Protein AF-A0AB38R4X7-F1 (afdb_monomer)

Sequence (82 aa):
MTEEEKRGATFVLPLATIIETGNHIAQAAKERYECAKRLVHIIQKALDKESPWAQFSEQAELWTDDELHKLIPNGQSKRLSV

R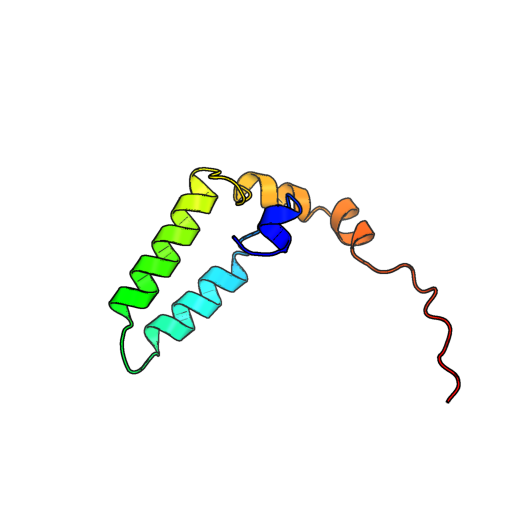adius of gyration: 17.11 Å; Cα contacts (8 Å, |Δi|>4): 47; chains: 1; bounding box: 50×29×34 Å

Nearest PDB structures (foldseek):
  8foc-assembly1_1  TM=5.729E-01  e=9.001E+00  Saccharomyces cerevisiae

Organism: Parageobacillus thermoglucosidasius (NCBI:txid1426)

Solvent-accessible surface area (backbone atoms only — not comparable to full-atom values): 4990 Å² total; per-residue (Å²): 130,56,74,54,58,77,67,69,46,76,42,76,78,54,70,65,55,54,52,54,51,49,52,50,37,74,68,42,94,62,64,34,68,63,51,48,52,53,52,50,53,53,51,48,34,19,70,69,46,40,85,53,27,47,28,68,78,58,48,58,62,60,65,32,72,71,50,48,55,70,71,51,77,77,87,74,73,74,76,81,86,124

Structure (mmCIF, N/CA/C/O backbone):
data_AF-A0AB38R4X7-F1
#
_entry.id   AF-A0AB38R4X7-F1
#
loop_
_atom_site.group_PDB
_atom_site.id
_atom_site.type_symbol
_atom_site.label_atom_id
_atom_site.label_alt_id
_atom_site.label_comp_id
_atom_site.label_asym_id
_atom_site.label_entity_id
_atom_site.label_seq_id
_atom_site.pdbx_PDB_ins_code
_atom_site.Cartn_x
_atom_site.Cartn_y
_atom_site.Cartn_z
_atom_site.occupancy
_atom_site.B_iso_or_equiv
_atom_site.auth_seq_id
_atom_site.auth_comp_id
_atom_site.auth_asym_id
_atom_site.auth_atom_id
_atom_site.pdbx_PDB_model_num
ATOM 1 N N . MET A 1 1 ? -8.020 16.889 -1.917 1.00 64.38 1 MET A N 1
ATOM 2 C CA . MET A 1 1 ? -8.609 15.866 -1.041 1.00 64.38 1 MET A CA 1
ATOM 3 C C . MET A 1 1 ? -9.746 15.175 -1.763 1.00 64.38 1 MET A C 1
ATOM 5 O O . MET A 1 1 ? -10.509 15.881 -2.423 1.00 64.38 1 MET A O 1
ATOM 9 N N . THR A 1 2 ? -9.839 13.850 -1.665 1.00 85.06 2 THR A N 1
ATOM 10 C CA . THR A 1 2 ? -10.980 13.067 -2.174 1.00 85.06 2 THR A CA 1
ATOM 11 C C . THR A 1 2 ? -12.223 13.290 -1.303 1.00 85.06 2 THR A C 1
ATOM 13 O O . THR A 1 2 ? -12.132 13.847 -0.204 1.00 85.06 2 THR A O 1
ATOM 16 N N . GLU A 1 3 ? -13.403 12.888 -1.779 1.00 88.44 3 GLU A N 1
ATOM 17 C CA . GLU A 1 3 ? -14.635 12.992 -0.982 1.00 88.44 3 GLU A CA 1
ATOM 18 C C . GLU A 1 3 ? -14.594 12.067 0.246 1.00 88.44 3 GLU A C 1
ATOM 20 O O . GLU A 1 3 ? -15.114 12.406 1.306 1.00 88.44 3 GLU A O 1
ATOM 25 N N . GLU A 1 4 ? -13.912 10.930 0.144 1.00 87.31 4 GLU A N 1
ATOM 26 C CA . GLU A 1 4 ? -13.680 9.987 1.238 1.00 87.31 4 GLU A CA 1
ATOM 27 C C . GLU A 1 4 ? -12.758 10.587 2.307 1.00 87.31 4 GLU A C 1
ATOM 29 O O . GLU A 1 4 ? -13.054 10.472 3.496 1.00 87.31 4 GLU A O 1
ATOM 34 N N . GLU A 1 5 ? -11.703 11.306 1.906 1.00 85.50 5 GLU A N 1
ATOM 35 C CA . GLU A 1 5 ? -10.834 12.031 2.846 1.00 85.50 5 GLU A CA 1
ATOM 36 C C . GLU A 1 5 ? -11.616 13.108 3.605 1.00 85.50 5 GLU A C 1
ATOM 38 O O . GLU A 1 5 ? -11.474 13.241 4.820 1.00 85.50 5 GLU A O 1
ATOM 43 N N . LYS A 1 6 ? -12.500 13.850 2.920 1.00 89.88 6 LYS A N 1
ATOM 44 C CA . LYS A 1 6 ? -13.376 14.845 3.568 1.00 89.88 6 LYS A CA 1
ATOM 45 C C . LYS A 1 6 ? -14.357 14.211 4.556 1.00 89.88 6 LYS A C 1
ATOM 47 O O . LYS A 1 6 ? -14.752 14.857 5.521 1.00 89.88 6 LYS A O 1
ATOM 52 N N . ARG A 1 7 ? -14.751 12.957 4.321 1.00 91.75 7 ARG A N 1
ATOM 53 C CA . ARG A 1 7 ? -15.630 12.173 5.202 1.00 91.75 7 ARG A CA 1
ATOM 54 C C . ARG A 1 7 ? -14.883 11.497 6.358 1.00 91.75 7 ARG A C 1
ATOM 56 O O . ARG A 1 7 ? -15.523 10.787 7.128 1.00 91.75 7 ARG A O 1
ATOM 63 N N . GLY A 1 8 ? -13.570 11.710 6.491 1.00 89.19 8 GLY A N 1
ATOM 64 C CA . GLY A 1 8 ? -12.756 11.112 7.552 1.00 89.19 8 GLY A CA 1
ATOM 65 C C . GLY A 1 8 ? -12.566 9.603 7.392 1.00 89.19 8 GLY A C 1
ATOM 66 O O . GLY A 1 8 ? -12.409 8.903 8.388 1.00 89.19 8 GLY A O 1
ATOM 67 N N . ALA A 1 9 ? -12.630 9.090 6.160 1.00 89.31 9 ALA A N 1
ATOM 68 C CA . ALA A 1 9 ? -12.425 7.673 5.898 1.00 89.31 9 ALA A CA 1
ATOM 69 C C . ALA A 1 9 ? -10.978 7.252 6.195 1.00 89.31 9 ALA A C 1
ATOM 71 O O . ALA A 1 9 ? -10.032 7.984 5.909 1.00 89.31 9 ALA A O 1
ATOM 72 N N . THR A 1 10 ? -10.817 6.036 6.710 1.00 89.25 10 THR A N 1
ATOM 73 C CA . THR A 1 10 ? -9.515 5.382 6.852 1.00 89.25 10 THR A CA 1
ATOM 74 C C . THR A 1 10 ? -9.172 4.633 5.571 1.00 89.25 10 THR A C 1
ATOM 76 O O . THR A 1 10 ? -9.976 3.853 5.060 1.00 89.25 10 THR A O 1
ATOM 79 N N . PHE A 1 11 ? -7.972 4.861 5.045 1.00 91.56 11 PHE A N 1
ATOM 80 C CA . PHE A 1 11 ? -7.484 4.207 3.839 1.00 91.56 11 PHE A CA 1
ATOM 81 C C . PHE A 1 11 ? -6.679 2.970 4.213 1.00 91.56 11 PHE A C 1
ATOM 83 O O . PHE A 1 11 ? -5.661 3.043 4.897 1.00 91.56 11 PHE A O 1
ATOM 90 N N . VAL A 1 12 ? -7.135 1.819 3.736 1.00 89.94 12 VAL A N 1
ATOM 91 C CA . VAL A 1 12 ? -6.423 0.550 3.875 1.00 89.94 12 VAL A CA 1
ATOM 92 C C . VAL A 1 12 ? -5.631 0.314 2.595 1.00 89.94 12 VAL A C 1
ATOM 94 O O . VAL A 1 12 ? -6.170 0.484 1.501 1.00 89.94 12 VAL A O 1
ATOM 97 N N . LEU A 1 13 ? -4.360 -0.078 2.722 1.00 92.50 13 LEU A N 1
ATOM 98 C CA . LE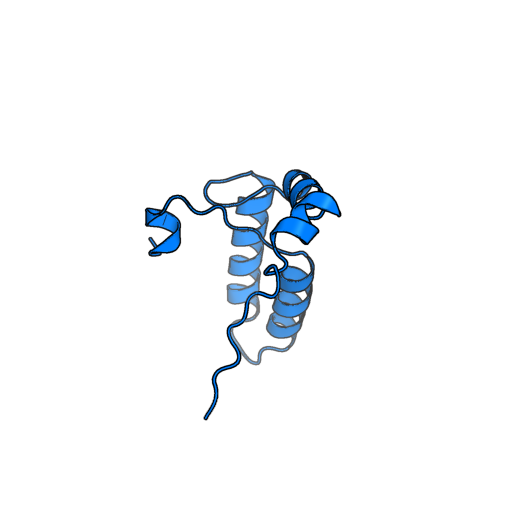U A 1 13 ? -3.519 -0.498 1.600 1.00 92.50 13 LEU A CA 1
ATOM 99 C C . LEU A 1 13 ? -3.306 -2.018 1.670 1.00 92.50 13 LEU A C 1
ATOM 101 O O . LEU A 1 13 ? -2.377 -2.458 2.345 1.00 92.50 13 LEU A O 1
ATOM 105 N N . PRO A 1 14 ? -4.137 -2.830 0.990 1.00 90.38 14 PRO A N 1
ATOM 106 C CA . PRO A 1 14 ? -4.022 -4.280 1.049 1.00 90.38 14 PRO A CA 1
ATOM 107 C C . PRO A 1 14 ? -2.698 -4.781 0.472 1.00 90.38 14 PRO A C 1
ATOM 109 O O . PRO A 1 14 ? -2.209 -4.266 -0.537 1.00 90.38 14 PRO A O 1
ATOM 112 N N . LEU A 1 15 ? -2.171 -5.868 1.040 1.00 87.81 15 LEU A N 1
ATOM 113 C CA . LEU A 1 15 ? -0.957 -6.514 0.533 1.00 87.81 15 LEU A CA 1
ATOM 114 C C . LEU A 1 15 ? -1.101 -6.950 -0.936 1.00 87.81 15 LEU A C 1
ATOM 116 O O . LEU A 1 15 ? -0.187 -6.745 -1.731 1.00 87.81 15 LEU A O 1
ATOM 120 N N . ALA A 1 16 ? -2.267 -7.483 -1.315 1.00 89.56 16 ALA A N 1
ATOM 121 C CA . ALA A 1 16 ? -2.555 -7.863 -2.698 1.00 89.56 16 ALA A CA 1
ATOM 122 C C . ALA A 1 16 ? -2.436 -6.669 -3.660 1.00 89.56 16 ALA A C 1
ATOM 124 O O . ALA A 1 16 ? -1.830 -6.789 -4.720 1.00 89.56 16 ALA A O 1
ATOM 125 N N . THR A 1 17 ? -2.927 -5.490 -3.260 1.00 95.06 17 THR A N 1
ATOM 126 C CA . THR A 1 17 ? -2.815 -4.262 -4.057 1.00 95.06 17 THR A CA 1
ATOM 127 C C . THR A 1 17 ? -1.357 -3.884 -4.296 1.00 95.06 17 THR A C 1
ATOM 129 O O . THR A 1 17 ? -1.013 -3.485 -5.405 1.00 95.06 17 THR A O 1
ATOM 132 N N . ILE A 1 18 ? -0.485 -4.038 -3.295 1.00 94.94 18 ILE A N 1
ATOM 133 C CA . ILE A 1 18 ? 0.953 -3.763 -3.436 1.00 94.94 18 ILE A CA 1
ATOM 134 C C . ILE A 1 18 ? 1.589 -4.721 -4.448 1.00 94.94 18 ILE A C 1
ATOM 136 O O . ILE A 1 18 ? 2.313 -4.270 -5.337 1.00 94.94 18 ILE A O 1
ATOM 140 N N . ILE A 1 19 ? 1.296 -6.021 -4.334 1.00 93.75 19 ILE A N 1
ATOM 141 C CA . ILE A 1 19 ? 1.853 -7.064 -5.207 1.00 93.75 19 ILE A CA 1
ATOM 142 C C . ILE A 1 19 ? 1.406 -6.849 -6.658 1.00 93.75 19 ILE A C 1
ATOM 144 O O . ILE A 1 19 ? 2.252 -6.748 -7.549 1.00 93.75 19 ILE A O 1
ATOM 148 N N . GLU A 1 20 ? 0.101 -6.706 -6.896 1.00 97.88 20 GLU A N 1
ATOM 149 C CA . GLU A 1 20 ? -0.445 -6.548 -8.249 1.00 97.88 20 GLU A CA 1
ATOM 150 C C . GLU A 1 20 ? -0.023 -5.222 -8.886 1.00 97.88 20 GLU A C 1
ATOM 152 O O . GLU A 1 20 ? 0.423 -5.189 -10.036 1.00 97.88 20 GLU A O 1
ATOM 157 N N . THR A 1 21 ? -0.062 -4.122 -8.125 1.00 98.06 21 THR A N 1
ATOM 158 C CA . THR A 1 21 ? 0.398 -2.818 -8.626 1.00 98.06 21 THR A CA 1
ATOM 159 C C . THR A 1 21 ? 1.892 -2.857 -8.945 1.00 98.06 21 THR A C 1
ATOM 161 O O . THR A 1 21 ? 2.309 -2.349 -9.985 1.00 98.06 21 THR A O 1
ATOM 164 N N . GLY A 1 22 ? 2.707 -3.492 -8.099 1.00 97.56 22 GLY A N 1
ATOM 165 C CA . GLY A 1 22 ? 4.137 -3.673 -8.343 1.00 97.56 22 GLY A CA 1
ATOM 166 C C . GLY A 1 22 ? 4.421 -4.478 -9.614 1.00 97.56 22 GLY A C 1
ATOM 167 O O . GLY A 1 22 ? 5.235 -4.056 -10.438 1.00 97.56 22 GLY A O 1
ATOM 168 N N . ASN A 1 23 ? 3.708 -5.589 -9.818 1.00 98.12 23 ASN A N 1
ATOM 169 C CA . ASN A 1 23 ? 3.815 -6.407 -11.027 1.00 98.12 23 ASN A CA 1
ATOM 170 C C . ASN A 1 23 ? 3.419 -5.617 -12.287 1.00 98.12 23 ASN A C 1
ATOM 172 O O . ASN A 1 23 ? 4.159 -5.598 -13.272 1.00 98.12 23 ASN A O 1
ATOM 176 N N . HIS A 1 24 ? 2.305 -4.884 -12.236 1.00 98.19 24 HIS A N 1
ATOM 177 C CA . HIS A 1 24 ? 1.866 -4.028 -13.340 1.00 98.19 24 HIS A CA 1
ATOM 178 C C . HIS A 1 24 ? 2.895 -2.930 -13.659 1.00 98.19 24 HIS A C 1
ATOM 180 O O . HIS A 1 24 ? 3.205 -2.695 -14.828 1.00 98.19 24 HIS A O 1
ATOM 186 N N . ILE A 1 25 ? 3.476 -2.284 -12.639 1.00 98.31 25 ILE A N 1
ATOM 187 C CA . ILE A 1 25 ? 4.539 -1.281 -12.816 1.00 98.31 25 ILE A CA 1
ATOM 188 C C . ILE A 1 25 ? 5.774 -1.903 -13.471 1.00 98.31 25 ILE A C 1
ATOM 190 O O . ILE A 1 25 ? 6.352 -1.295 -14.371 1.00 98.31 25 ILE A O 1
ATOM 194 N N . ALA A 1 26 ? 6.184 -3.104 -13.060 1.00 97.62 26 ALA A N 1
ATOM 195 C CA . ALA A 1 26 ? 7.344 -3.781 -13.637 1.00 97.62 26 ALA A CA 1
ATOM 196 C C . ALA A 1 26 ? 7.173 -4.048 -15.145 1.00 97.62 26 ALA A C 1
ATOM 198 O O . ALA A 1 26 ? 8.136 -3.919 -15.912 1.00 97.62 26 ALA A O 1
ATOM 199 N N . GLN A 1 27 ? 5.941 -4.358 -15.561 1.00 98.06 27 GLN A N 1
ATOM 200 C CA . GLN A 1 27 ? 5.561 -4.662 -16.942 1.00 98.06 27 GLN A CA 1
ATOM 201 C C . GLN A 1 27 ? 5.190 -3.424 -17.780 1.00 98.06 27 GLN A C 1
ATOM 203 O O . GLN A 1 27 ? 5.029 -3.531 -18.996 1.00 98.06 27 GLN A O 1
ATOM 208 N N . ALA A 1 28 ? 5.066 -2.240 -17.173 1.00 97.69 28 ALA A N 1
ATOM 209 C CA . ALA A 1 28 ? 4.648 -1.040 -17.889 1.00 97.69 28 ALA A CA 1
ATOM 210 C C . ALA A 1 28 ? 5.692 -0.585 -18.927 1.00 97.69 28 ALA A C 1
ATOM 212 O O . ALA A 1 28 ? 6.895 -0.544 -18.670 1.00 97.69 28 ALA A O 1
ATOM 213 N N . ALA A 1 29 ? 5.224 -0.171 -20.108 1.00 97.44 29 ALA A N 1
ATOM 214 C CA . ALA A 1 29 ? 6.100 0.217 -21.216 1.00 97.44 29 ALA A CA 1
ATOM 215 C C . ALA A 1 29 ? 6.913 1.5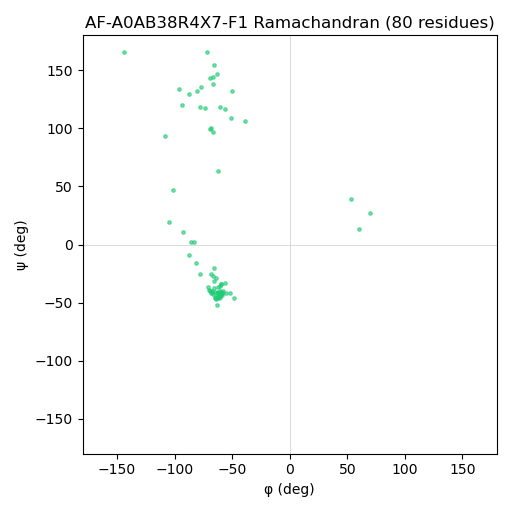00 -20.948 1.00 97.44 29 ALA A C 1
ATOM 217 O O . ALA A 1 29 ? 7.982 1.692 -21.527 1.00 97.44 29 ALA A O 1
ATOM 218 N N . LYS A 1 30 ? 6.406 2.401 -20.096 1.00 97.19 30 LYS A N 1
ATOM 219 C CA . LYS A 1 30 ? 7.017 3.698 -19.762 1.00 97.19 30 LYS A CA 1
ATOM 220 C C . LYS A 1 30 ? 6.770 4.036 -18.292 1.00 97.19 30 LYS A C 1
ATOM 222 O O . LYS A 1 30 ? 5.952 3.404 -17.636 1.00 97.19 30 LYS A O 1
ATOM 227 N N . GLU A 1 31 ? 7.512 5.017 -17.782 1.00 96.94 31 GLU A N 1
ATOM 228 C CA . GLU A 1 31 ? 7.325 5.614 -16.446 1.00 96.94 31 GLU A CA 1
ATOM 229 C C . GLU A 1 31 ? 7.455 4.667 -15.241 1.00 96.94 31 GLU A C 1
ATOM 231 O O . GLU A 1 31 ? 7.148 5.061 -14.119 1.00 96.94 31 GLU A O 1
ATOM 236 N N . ARG A 1 32 ? 7.983 3.449 -15.429 1.00 97.94 32 ARG A N 1
ATOM 237 C CA . ARG A 1 32 ? 8.136 2.439 -14.363 1.00 97.94 32 ARG A CA 1
ATOM 238 C C . ARG A 1 32 ? 8.767 2.999 -13.088 1.00 97.94 32 ARG A C 1
ATOM 240 O O . ARG A 1 32 ? 8.257 2.769 -12.000 1.00 97.94 32 ARG A O 1
ATOM 247 N N . TYR A 1 33 ? 9.847 3.768 -13.231 1.00 97.50 33 TYR A N 1
ATOM 248 C CA . TYR A 1 33 ? 10.559 4.372 -12.104 1.00 97.50 33 TYR A CA 1
ATOM 249 C C . TYR A 1 33 ? 9.702 5.395 -11.345 1.00 97.50 33 TYR A C 1
ATOM 251 O O . TYR A 1 33 ? 9.620 5.354 -10.120 1.00 97.50 33 TYR A O 1
ATOM 259 N N . GLU A 1 34 ? 9.016 6.281 -12.067 1.00 98.25 34 GLU A N 1
ATOM 260 C CA . GLU A 1 34 ? 8.156 7.299 -11.459 1.00 98.25 34 GLU A CA 1
ATOM 261 C C . GLU A 1 34 ? 6.933 6.671 -10.782 1.00 98.25 34 GLU A C 1
ATOM 263 O O . GLU A 1 34 ? 6.574 7.057 -9.669 1.00 98.25 34 GLU A O 1
ATOM 268 N N . CYS A 1 35 ? 6.333 5.653 -11.402 1.00 98.25 35 CYS A N 1
ATOM 269 C CA . CYS A 1 35 ? 5.258 4.876 -10.790 1.00 98.25 35 CYS A CA 1
ATOM 270 C C . CYS A 1 35 ? 5.732 4.135 -9.534 1.00 98.25 35 CYS A C 1
ATOM 272 O O . CYS A 1 35 ? 5.055 4.197 -8.509 1.00 98.25 35 CYS A O 1
ATOM 274 N N . ALA A 1 36 ? 6.899 3.484 -9.582 1.00 97.94 36 ALA A N 1
ATOM 275 C CA . ALA A 1 36 ? 7.465 2.775 -8.436 1.00 97.94 36 ALA A CA 1
ATOM 276 C C . ALA A 1 36 ? 7.715 3.723 -7.256 1.00 97.94 36 ALA A C 1
ATOM 278 O O . ALA A 1 36 ? 7.321 3.409 -6.136 1.00 97.94 36 ALA A O 1
ATOM 279 N N . LYS A 1 37 ? 8.278 4.917 -7.498 1.00 98.44 37 LYS A N 1
ATOM 280 C CA . LYS A 1 37 ? 8.450 5.937 -6.449 1.00 98.44 37 LYS A CA 1
ATOM 281 C C . LYS A 1 37 ? 7.124 6.350 -5.815 1.00 98.44 37 LYS A C 1
ATOM 283 O O . LYS A 1 37 ? 7.049 6.461 -4.596 1.00 98.44 37 LYS A O 1
ATOM 288 N N . ARG A 1 38 ? 6.073 6.563 -6.617 1.00 98.25 38 ARG A N 1
ATOM 289 C CA . ARG A 1 38 ? 4.741 6.910 -6.088 1.00 98.25 38 ARG A CA 1
ATOM 290 C C . ARG A 1 38 ? 4.143 5.780 -5.253 1.00 98.25 38 ARG A C 1
ATOM 292 O O . ARG A 1 38 ? 3.575 6.058 -4.203 1.00 98.25 38 ARG A O 1
ATOM 299 N N . LEU A 1 39 ? 4.299 4.527 -5.685 1.00 97.94 39 LEU A N 1
ATOM 300 C CA . LEU A 1 39 ? 3.852 3.369 -4.910 1.00 97.94 39 LEU A CA 1
ATOM 301 C C . LEU A 1 39 ? 4.612 3.265 -3.579 1.00 97.94 39 LEU A C 1
ATOM 303 O O . LEU A 1 39 ? 3.982 3.121 -2.537 1.00 97.94 39 LEU A O 1
ATOM 307 N N . VAL A 1 40 ? 5.942 3.409 -3.596 1.00 97.44 40 VAL A N 1
ATOM 308 C CA . VAL A 1 40 ? 6.775 3.415 -2.380 1.00 97.44 40 VAL A CA 1
ATOM 309 C C . VAL A 1 40 ? 6.356 4.534 -1.427 1.00 97.44 40 VAL A C 1
ATOM 311 O O . VAL A 1 40 ? 6.241 4.293 -0.232 1.00 97.44 40 VAL A O 1
ATOM 314 N N . HIS A 1 41 ? 6.057 5.728 -1.942 1.00 97.62 41 HIS A N 1
ATOM 315 C CA . HIS A 1 41 ? 5.568 6.843 -1.124 1.00 97.62 41 HIS A CA 1
ATOM 316 C C . HIS A 1 41 ? 4.253 6.513 -0.405 1.00 97.62 41 HIS A C 1
ATOM 318 O O . HIS A 1 41 ? 4.087 6.836 0.766 1.00 97.62 41 HIS A O 1
ATOM 324 N N . ILE A 1 42 ? 3.324 5.831 -1.081 1.00 96.06 42 ILE A N 1
ATOM 325 C CA . ILE A 1 42 ? 2.059 5.388 -0.475 1.00 96.06 42 ILE A CA 1
ATOM 326 C C . ILE A 1 42 ? 2.302 4.296 0.578 1.00 96.06 42 ILE A C 1
ATOM 328 O O . ILE A 1 42 ? 1.713 4.347 1.656 1.00 96.06 42 ILE A O 1
ATOM 332 N N . ILE A 1 43 ? 3.198 3.341 0.304 1.00 95.88 43 ILE A N 1
ATOM 333 C CA . ILE A 1 43 ? 3.586 2.305 1.276 1.00 95.88 43 ILE A CA 1
ATOM 334 C C . ILE A 1 43 ? 4.202 2.947 2.524 1.00 95.88 43 ILE A C 1
ATOM 336 O O . ILE A 1 43 ? 3.853 2.557 3.634 1.00 95.88 43 ILE A O 1
ATOM 340 N N . GLN A 1 44 ? 5.064 3.951 2.352 1.00 96.38 44 GLN A N 1
ATOM 341 C CA . GLN A 1 44 ? 5.689 4.668 3.460 1.00 96.38 44 GLN A CA 1
ATOM 342 C C . GLN A 1 44 ? 4.645 5.387 4.326 1.00 96.38 44 GLN A C 1
ATOM 344 O O . GLN A 1 44 ? 4.655 5.216 5.539 1.00 96.38 44 GLN A O 1
ATOM 349 N N . LYS A 1 45 ? 3.674 6.085 3.716 1.00 95.50 45 LYS A N 1
ATOM 350 C CA . LYS A 1 45 ? 2.546 6.697 4.446 1.00 95.50 45 LYS A CA 1
ATOM 351 C C . LYS A 1 45 ? 1.780 5.685 5.300 1.00 95.50 45 LYS A C 1
ATOM 353 O O . LYS A 1 45 ? 1.430 5.989 6.436 1.00 95.50 45 LYS A O 1
ATOM 358 N N . ALA A 1 46 ? 1.533 4.486 4.769 1.00 93.12 46 ALA A N 1
ATOM 359 C CA . ALA A 1 46 ? 0.878 3.418 5.520 1.00 93.12 46 ALA A CA 1
ATOM 360 C C . ALA A 1 46 ? 1.771 2.864 6.645 1.00 93.12 46 ALA A C 1
ATOM 362 O O . ALA A 1 46 ? 1.281 2.626 7.744 1.00 93.12 46 ALA A O 1
ATOM 363 N N . LEU A 1 47 ? 3.078 2.689 6.414 1.00 91.12 47 LEU A N 1
ATOM 364 C CA . LEU A 1 47 ? 4.028 2.246 7.446 1.00 91.12 47 LEU A CA 1
ATOM 365 C C . LEU A 1 47 ? 4.138 3.244 8.606 1.00 91.12 47 LEU A C 1
ATOM 367 O O . LEU A 1 47 ? 4.160 2.822 9.761 1.00 91.12 47 LEU A O 1
ATOM 371 N N . ASP A 1 48 ? 4.147 4.539 8.294 1.00 93.69 48 ASP A N 1
ATOM 372 C CA . ASP A 1 48 ? 4.288 5.631 9.264 1.00 93.69 48 ASP A CA 1
ATOM 373 C C . ASP A 1 48 ? 2.954 6.054 9.902 1.00 93.69 48 ASP A C 1
ATOM 375 O O . ASP A 1 48 ? 2.921 6.994 10.698 1.00 93.69 48 ASP A O 1
ATOM 379 N N . LYS A 1 49 ? 1.848 5.373 9.560 1.00 89.50 49 LYS A N 1
ATOM 380 C CA . LYS A 1 49 ? 0.488 5.702 10.015 1.00 89.50 49 LYS A CA 1
ATOM 381 C C . LYS A 1 49 ? 0.124 7.173 9.743 1.00 89.50 49 LYS A C 1
ATOM 383 O O . LYS A 1 49 ? -0.503 7.857 10.555 1.00 89.50 49 LYS A O 1
ATOM 388 N N . GLU A 1 50 ? 0.536 7.687 8.585 1.00 93.81 50 GLU A N 1
ATOM 389 C CA . GLU A 1 50 ? 0.187 9.037 8.153 1.00 93.81 50 GLU A CA 1
ATOM 390 C C . GLU A 1 50 ? -1.283 9.061 7.722 1.00 93.81 50 GLU A C 1
ATOM 392 O O . GLU A 1 50 ? -1.670 8.398 6.758 1.00 93.81 50 GLU A O 1
ATOM 397 N N . SER A 1 51 ? -2.109 9.847 8.418 1.00 89.81 51 SER A N 1
ATOM 398 C CA . SER A 1 51 ? -3.526 10.015 8.075 1.00 89.81 51 SER A CA 1
ATOM 399 C C . SER A 1 51 ? -3.700 10.361 6.583 1.00 89.81 51 SER A C 1
ATOM 401 O O . SER A 1 51 ? -2.998 11.248 6.087 1.00 89.81 51 SER A O 1
ATOM 403 N N . PRO A 1 52 ? -4.606 9.691 5.840 1.00 91.81 52 PRO A N 1
ATOM 404 C CA . PRO A 1 52 ? -5.671 8.793 6.314 1.00 91.81 52 PRO A CA 1
ATOM 405 C C . PRO A 1 52 ? -5.307 7.293 6.371 1.00 91.81 52 PRO A C 1
ATOM 407 O O . PRO A 1 52 ? -6.204 6.463 6.512 1.00 91.81 52 PRO A O 1
ATOM 410 N N . TRP A 1 53 ? -4.040 6.907 6.217 1.00 92.94 53 TRP A N 1
ATOM 411 C CA . TRP A 1 53 ? -3.646 5.509 6.023 1.00 92.94 53 TRP A CA 1
ATOM 412 C C . TRP A 1 53 ? -3.592 4.697 7.323 1.00 92.94 53 TRP A C 1
ATOM 414 O O . TRP A 1 53 ? -2.970 5.105 8.303 1.00 92.94 53 TRP A O 1
ATOM 424 N N . ALA A 1 54 ? -4.200 3.510 7.304 1.00 89.62 54 ALA A N 1
ATOM 425 C CA . ALA A 1 54 ? -4.079 2.514 8.367 1.00 89.62 54 ALA A CA 1
ATOM 426 C C . ALA A 1 54 ? -2.736 1.778 8.292 1.00 89.62 54 ALA A C 1
ATOM 428 O O . ALA A 1 54 ? -2.332 1.295 7.224 1.00 89.62 54 ALA A O 1
ATOM 429 N N . GLN A 1 55 ? -2.093 1.609 9.447 1.00 87.50 55 GLN A N 1
ATOM 430 C CA . GLN A 1 55 ? -0.849 0.855 9.555 1.00 87.50 55 GLN A CA 1
ATOM 431 C C . GLN A 1 55 ? -1.090 -0.641 9.330 1.00 87.50 55 GLN A C 1
ATOM 433 O O . GLN A 1 55 ? -2.104 -1.182 9.758 1.00 87.50 55 GLN A O 1
ATOM 438 N N . PHE A 1 56 ? -0.158 -1.347 8.682 1.00 78.62 56 PHE A N 1
ATOM 439 C CA . PHE A 1 56 ? -0.324 -2.773 8.349 1.00 78.62 56 PHE A CA 1
ATOM 440 C C . PHE A 1 56 ? -0.622 -3.676 9.555 1.00 78.62 56 PHE A C 1
ATOM 442 O O . PHE A 1 56 ? -1.373 -4.638 9.420 1.00 78.62 56 PHE A O 1
ATOM 449 N N . SER A 1 57 ? -0.077 -3.361 10.731 1.00 76.62 57 SER A N 1
ATOM 450 C CA . SER A 1 57 ? -0.389 -4.068 11.979 1.00 76.62 57 SER A CA 1
ATOM 451 C C . SER A 1 57 ? -1.863 -3.943 12.372 1.00 76.62 57 SER A C 1
ATOM 453 O O . SER A 1 57 ? -2.451 -4.910 12.837 1.00 76.62 57 SER A O 1
ATOM 455 N N . GLU A 1 58 ? -2.474 -2.785 12.124 1.00 72.12 58 GLU A N 1
ATOM 456 C CA . GLU A 1 58 ? -3.891 -2.507 12.400 1.00 72.12 58 GLU A CA 1
ATOM 457 C C . GLU A 1 58 ? -4.798 -3.133 11.336 1.00 72.12 58 GLU A C 1
ATOM 459 O O . GLU A 1 58 ? -5.944 -3.477 11.604 1.00 72.12 58 GLU A O 1
ATOM 464 N N . GLN A 1 59 ? -4.281 -3.344 10.121 1.00 66.44 59 GLN A N 1
ATOM 465 C CA . GLN A 1 59 ? -5.030 -4.026 9.068 1.00 66.44 59 GLN A CA 1
ATOM 466 C C . GLN A 1 59 ? -5.306 -5.488 9.428 1.00 66.44 59 GLN A C 1
ATOM 468 O O . GLN A 1 59 ? -6.388 -5.974 9.134 1.00 66.44 59 GLN A O 1
ATOM 473 N N . ALA A 1 60 ? -4.375 -6.189 10.083 1.00 71.75 60 ALA A N 1
ATOM 474 C CA . ALA A 1 60 ? -4.608 -7.570 10.515 1.00 71.75 60 ALA A CA 1
ATOM 475 C C . ALA A 1 60 ? -5.809 -7.687 11.474 1.00 71.75 60 ALA A C 1
ATOM 477 O O . ALA A 1 60 ? -6.557 -8.658 11.400 1.00 71.75 60 ALA A O 1
ATOM 478 N N . GLU A 1 61 ? -6.035 -6.674 12.316 1.00 71.62 61 GLU A N 1
ATOM 479 C CA . GLU A 1 61 ? -7.199 -6.602 13.208 1.00 71.62 61 GLU A CA 1
ATOM 480 C C . GLU A 1 61 ? -8.504 -6.338 12.435 1.00 71.62 61 GLU A C 1
ATOM 482 O O . GLU A 1 61 ? -9.539 -6.932 12.746 1.00 71.62 61 GLU A O 1
ATOM 487 N N . LEU A 1 62 ? -8.450 -5.525 11.369 1.00 66.88 62 LEU A N 1
ATOM 488 C CA . LEU A 1 62 ? -9.590 -5.273 10.470 1.00 66.88 62 LEU A CA 1
ATOM 489 C C . LEU A 1 62 ? -10.034 -6.515 9.680 1.00 66.88 62 LEU A C 1
ATOM 491 O O . LEU A 1 62 ? -11.155 -6.549 9.177 1.00 66.88 62 LEU A O 1
ATOM 495 N N . TRP A 1 63 ? -9.165 -7.520 9.556 1.00 71.25 63 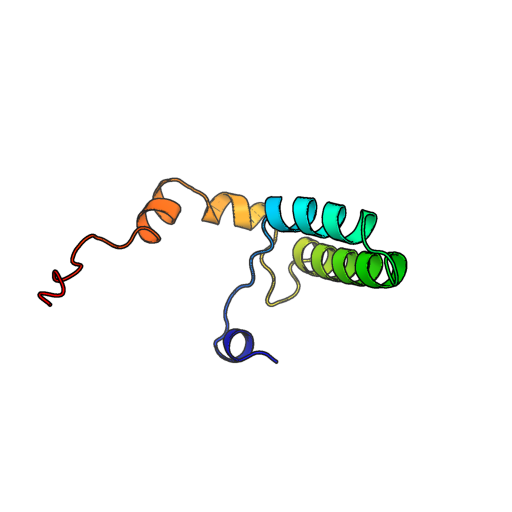TRP A N 1
ATOM 496 C CA . TRP A 1 63 ? -9.427 -8.759 8.819 1.00 71.25 63 TRP A CA 1
ATOM 497 C C . TRP A 1 63 ? -9.698 -9.964 9.728 1.00 71.25 63 TRP A C 1
ATOM 499 O O . TRP A 1 63 ? -9.576 -11.105 9.285 1.00 71.25 63 TRP A O 1
ATOM 509 N N . THR A 1 64 ? -10.060 -9.737 10.991 1.00 80.00 64 THR A N 1
ATOM 510 C CA . THR A 1 64 ? -10.559 -10.813 11.862 1.00 80.00 64 THR A CA 1
ATOM 511 C C . THR A 1 64 ? -11.902 -11.349 11.358 1.00 80.00 64 THR A C 1
ATOM 513 O O . THR A 1 64 ? -12.655 -10.628 10.699 1.00 80.00 64 THR A O 1
ATOM 516 N N . ASP A 1 65 ? -12.222 -12.607 11.682 1.00 79.19 65 ASP A N 1
ATOM 517 C CA . ASP A 1 65 ? -13.475 -13.262 11.269 1.00 79.19 65 ASP A CA 1
ATOM 518 C C . ASP A 1 65 ? -14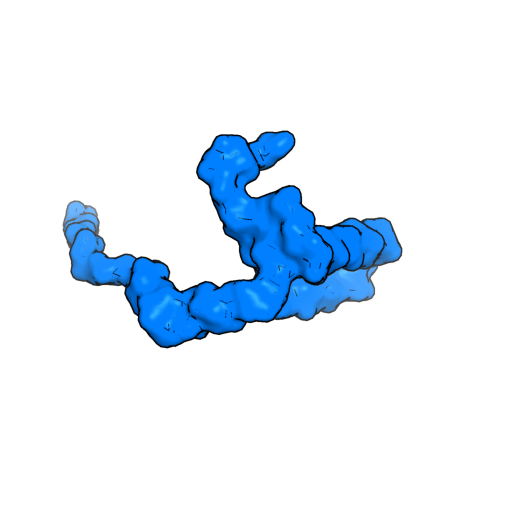.710 -12.416 11.629 1.00 79.19 65 ASP A C 1
ATOM 520 O O . ASP A 1 65 ? -15.610 -12.235 10.807 1.00 79.19 65 ASP A O 1
ATOM 524 N N . ASP A 1 66 ? -14.719 -11.826 12.828 1.00 82.12 66 ASP A N 1
ATOM 525 C CA . ASP A 1 66 ? -15.810 -10.981 13.318 1.00 82.12 66 ASP A CA 1
ATOM 526 C C . ASP A 1 66 ? -15.979 -9.694 12.497 1.00 82.12 66 ASP A C 1
ATOM 528 O O . ASP A 1 66 ? -17.102 -9.327 12.143 1.00 82.12 66 ASP A O 1
ATOM 532 N N . GLU A 1 67 ? -14.887 -8.994 12.174 1.00 79.75 67 GLU A N 1
ATOM 533 C CA . GLU A 1 67 ? -14.945 -7.768 11.366 1.00 79.75 67 GLU A CA 1
ATOM 534 C C . GLU A 1 67 ? -15.314 -8.076 9.910 1.00 79.75 6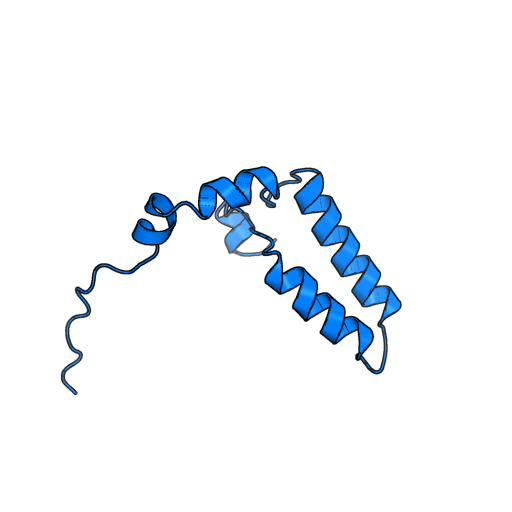7 GLU A C 1
ATOM 536 O O . GLU A 1 67 ? -16.148 -7.387 9.318 1.00 79.75 67 GLU A O 1
ATOM 541 N N . LEU A 1 68 ? -14.785 -9.168 9.354 1.00 78.25 68 LEU A N 1
ATOM 542 C CA . LEU A 1 68 ? -15.155 -9.657 8.026 1.00 78.25 68 LEU A CA 1
ATOM 543 C C . LEU A 1 68 ? -16.645 -9.994 7.940 1.00 78.25 68 LEU A C 1
ATOM 545 O O . LEU A 1 68 ? -17.302 -9.622 6.965 1.00 78.25 68 LEU A O 1
ATOM 549 N N . HIS A 1 69 ? -17.208 -10.629 8.970 1.00 80.50 69 HIS A N 1
ATOM 550 C CA . HIS A 1 69 ? -18.640 -10.913 9.035 1.00 80.50 69 HIS A CA 1
ATOM 551 C C . HIS A 1 69 ? -19.502 -9.645 8.988 1.00 80.50 69 HIS A C 1
ATOM 553 O O . HIS A 1 69 ? -20.567 -9.672 8.370 1.00 80.50 69 HIS A O 1
ATOM 559 N N . LYS A 1 70 ? -19.048 -8.522 9.561 1.00 81.88 70 LYS A N 1
ATOM 560 C CA . LYS A 1 70 ? -19.774 -7.236 9.495 1.00 81.88 70 LYS A CA 1
ATOM 561 C C . LYS A 1 70 ? -19.798 -6.630 8.093 1.00 81.88 70 LYS A C 1
ATOM 563 O O . LYS A 1 70 ? -20.702 -5.852 7.788 1.00 81.88 70 LYS A O 1
ATOM 568 N N . LEU A 1 71 ? -18.823 -6.965 7.247 1.00 76.12 71 LEU A N 1
ATOM 569 C CA . LEU A 1 71 ? -18.750 -6.487 5.864 1.00 76.12 71 LEU A CA 1
ATOM 570 C C . LEU A 1 71 ? -19.647 -7.287 4.911 1.00 76.12 71 LEU A C 1
ATOM 572 O O . LEU A 1 71 ? -19.926 -6.819 3.806 1.00 76.12 71 LEU A O 1
ATOM 576 N N . ILE A 1 72 ? -20.119 -8.470 5.320 1.00 81.81 72 ILE A N 1
ATOM 577 C CA . ILE A 1 72 ? -21.052 -9.279 4.535 1.00 81.81 72 ILE A CA 1
ATOM 578 C C . ILE A 1 72 ? -22.455 -8.675 4.686 1.00 81.81 72 ILE A C 1
ATOM 580 O O . ILE A 1 72 ? -23.001 -8.651 5.791 1.00 81.81 72 ILE A O 1
ATOM 584 N N . PRO A 1 73 ? -23.095 -8.207 3.599 1.00 72.25 73 PRO A N 1
ATOM 585 C CA . PRO A 1 73 ? -24.460 -7.715 3.678 1.00 72.25 73 PRO A CA 1
ATOM 586 C C . PRO A 1 73 ? -25.389 -8.840 4.150 1.00 72.25 73 PRO A C 1
ATOM 588 O O . PRO A 1 73 ? -25.543 -9.852 3.464 1.00 72.25 73 PRO A O 1
ATOM 591 N N . ASN A 1 74 ? -26.038 -8.662 5.305 1.00 63.12 74 ASN A N 1
ATOM 592 C CA . ASN A 1 74 ? -27.105 -9.555 5.755 1.00 63.12 74 ASN A CA 1
ATOM 593 C C . ASN A 1 74 ? -28.178 -9.590 4.663 1.00 63.12 74 ASN A C 1
ATOM 595 O O . ASN A 1 74 ? -28.754 -8.551 4.347 1.00 63.12 74 ASN A O 1
ATOM 599 N N . GLY A 1 75 ? -28.402 -10.758 4.058 1.00 56.97 75 GLY A N 1
ATOM 600 C CA . GLY A 1 75 ? -29.194 -10.968 2.842 1.00 56.97 75 GLY A CA 1
ATOM 601 C C . GLY A 1 75 ? -30.681 -10.595 2.923 1.00 56.97 75 GLY A C 1
ATOM 602 O O . GLY A 1 75 ? -31.544 -11.438 2.712 1.00 56.97 75 GLY A O 1
ATOM 603 N N . GLN A 1 76 ? -30.996 -9.322 3.139 1.00 52.09 76 GLN A N 1
ATOM 604 C CA . GLN A 1 76 ? -32.291 -8.699 2.874 1.00 52.09 76 GLN A CA 1
ATOM 605 C C . GLN A 1 76 ? -32.195 -7.902 1.566 1.00 52.09 76 GLN A C 1
ATOM 607 O O . GLN A 1 76 ? -32.616 -6.750 1.473 1.00 52.09 76 GLN A O 1
ATOM 612 N N . SER A 1 77 ? -31.621 -8.517 0.526 1.00 49.19 77 SER A N 1
ATOM 613 C CA . SER A 1 77 ? -31.864 -8.055 -0.836 1.00 49.19 77 SER A CA 1
ATOM 614 C C . SER A 1 77 ? -33.318 -8.394 -1.142 1.00 49.19 77 SER A C 1
ATOM 616 O O . SER A 1 77 ? -33.656 -9.547 -1.419 1.00 49.19 77 SER A O 1
ATOM 618 N N . LYS A 1 78 ? -34.210 -7.401 -1.019 1.00 50.38 78 LYS A N 1
ATOM 619 C CA . LYS A 1 78 ? -35.533 -7.474 -1.638 1.00 50.38 78 LYS A CA 1
ATOM 620 C C . LYS A 1 7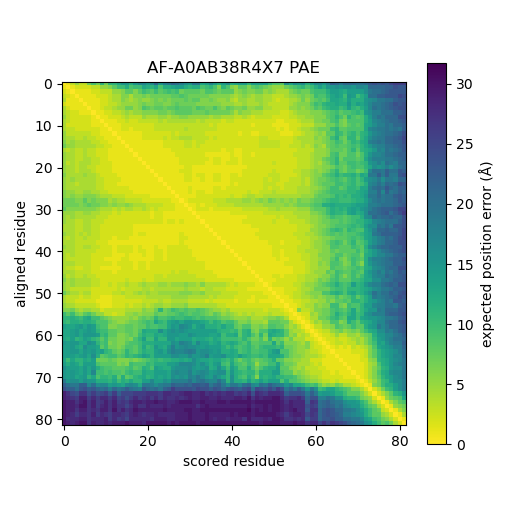8 ? -35.291 -7.836 -3.097 1.00 50.38 78 LYS A C 1
ATOM 622 O O . LYS A 1 78 ? -34.777 -7.023 -3.857 1.00 50.38 78 LYS A O 1
ATOM 627 N N . ARG A 1 79 ? -35.646 -9.073 -3.442 1.00 48.03 79 ARG A N 1
ATOM 628 C CA . ARG A 1 79 ? -35.772 -9.589 -4.801 1.00 48.03 79 ARG A CA 1
ATOM 629 C C . ARG A 1 79 ? -36.382 -8.481 -5.660 1.00 48.03 79 ARG A C 1
ATOM 631 O O . ARG A 1 79 ? -37.561 -8.171 -5.499 1.00 48.03 79 ARG A O 1
ATOM 638 N N . LEU A 1 80 ? -35.573 -7.852 -6.511 1.00 51.91 80 LEU A N 1
ATOM 639 C CA . LEU A 1 80 ? -36.087 -6.991 -7.566 1.00 51.91 80 LEU A CA 1
ATOM 640 C C . LEU A 1 80 ? -36.833 -7.924 -8.514 1.00 51.91 80 LEU A C 1
ATOM 642 O O . LEU A 1 80 ? -36.232 -8.646 -9.304 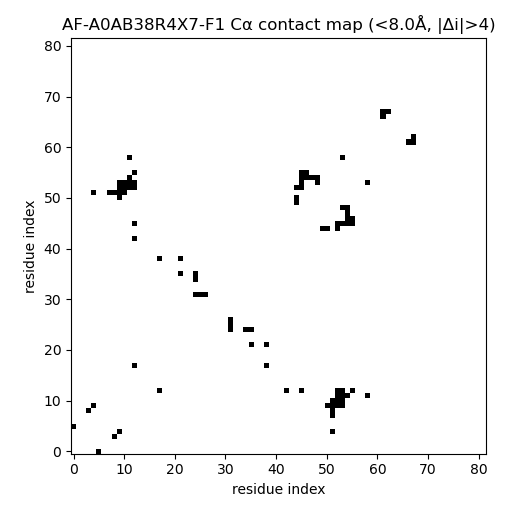1.00 51.91 80 LEU A O 1
ATOM 646 N N . SER A 1 81 ? -38.146 -7.993 -8.326 1.00 49.28 81 SER A N 1
ATOM 647 C CA . SER A 1 81 ? -39.072 -8.520 -9.311 1.00 49.28 81 SER A CA 1
ATOM 648 C C . SER A 1 81 ? -39.086 -7.548 -10.484 1.00 49.28 81 SER A C 1
ATOM 650 O O . SER A 1 81 ? -39.722 -6.495 -10.401 1.00 49.28 81 SER A O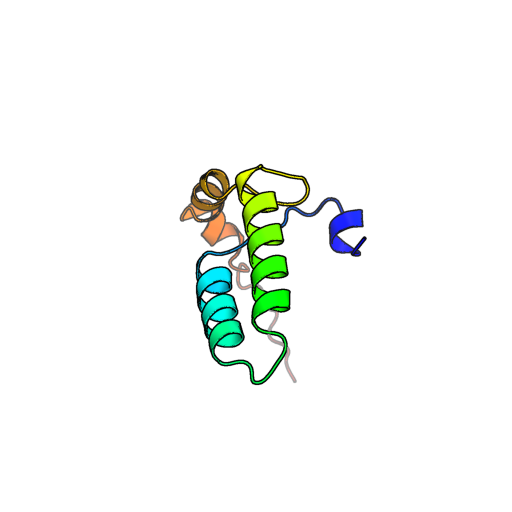 1
ATOM 652 N N . VAL A 1 82 ? -38.361 -7.908 -11.535 1.00 52.16 82 VAL A N 1
ATOM 653 C CA . VAL A 1 82 ? -38.605 -7.470 -12.911 1.00 52.16 82 VAL A CA 1
ATOM 654 C C . VAL A 1 82 ? -38.753 -8.706 -13.778 1.00 52.16 82 VAL A C 1
ATOM 656 O O . VAL A 1 82 ? -38.011 -9.684 -13.524 1.00 52.16 82 VAL A O 1
#

Mean predicted aligned error: 8.75 Å

Foldseek 3Di:
DDPCVVVLHADEDDPVNLVVQLVCLVPDPDDSVVSVVVSVVVLVCQCVVPPSYDHPVVVVVCPDPVNVVVVDPPPPPPPPDD

Secondary structure (DSSP, 8-state):
--HHHHTTPPBP--HHHHHHHHHHHHH-SS-HHHHHHHHHHHHHHHHTT-TTBPPHHHHHHHTSHHHHHHHSPPS-------

pLDDT: mean 85.06, std 14.46, range [48.03, 98.44]